Protein AF-A0A9X8SZ87-F1 (afdb_monomer)

Mean predicted aligned error: 6.41 Å

pLDDT: mean 86.21, std 11.46, range [41.75, 98.31]

Sequence (170 aa):
MIINHLNARLVVIWSLFLFLLPSLFLITLIESSLGLGVRLGVVSYAWMLAAIYLSTKPHWVDRWVGLSHLYVIHGILSLSAILLALFHKELDPSQGLIKSTGEAALIIFLAVAAFSMLFLSGWLTSRIKILDFIKIKLESYLKHEQAIWIHRLMLLATALIFIHVLFINS

Secondary structure (DSSP, 8-state):
--HHHHHHHHHHHHHHHHHHHHHHHHHHHS-TTS-HHHHHHHHHHHHHHHHHHHHT--HHHHHHH-HHHHHHHHHHHHHHHHHHHHHHHHHS---HHHHHHHHHHHHHHHHHHHHHHHHT-HHHHTT-HHHHHHHHHHHTT--HHHHHHHHTHHHHHHHHHHHHHHGGG-

Foldseek 3Di:
DPVVVVLVVLLVVVLCVLQVPVLVVLVVVDPPPDFPLVSLLVSLLSLLVVLVVLVVVPVVCCVRNNDVSSVVSSLVSLVSSLVSLVSSCVRPPDDDLLNVLSVVLSVLSVVLSVLCCLAPVPVNCVVPVVSVVVSVVCCVPAPPVNNVVSNCCNVVSSVSSVVSVVVVVD

Organism: Streptococcus dysgalactiae subsp. equisimilis (NCBI:txid119602)

Solvent-accessible surface area (backbone atoms only — not comparable to full-atom values): 9106 Å² total; per-residue (Å²): 140,65,71,67,60,57,54,51,50,50,50,49,53,52,43,47,54,69,49,48,55,57,42,54,53,48,59,71,69,45,64,84,87,56,52,70,19,58,55,33,36,54,45,16,52,54,35,42,53,49,28,55,52,53,71,70,58,48,66,72,57,38,75,74,63,32,67,73,48,48,54,53,49,34,50,54,40,41,52,52,17,52,53,31,40,52,50,13,48,75,64,48,71,66,61,69,68,33,29,54,30,42,50,53,18,50,52,48,44,52,54,38,47,57,50,38,45,56,76,68,30,66,78,58,24,76,72,36,71,69,50,39,53,53,36,63,66,48,48,81,81,49,51,71,69,58,53,52,56,54,46,52,48,53,56,56,24,50,52,31,43,53,51,21,59,63,39,74,84,107

Radius of gyration: 17.43 Å; Cα contacts (8 Å, |Δi|>4): 140; chains: 1; bounding box: 36×39×52 Å

Structure (mmCIF, N/CA/C/O backbone):
data_AF-A0A9X8SZ87-F1
#
_entry.id   AF-A0A9X8SZ87-F1
#
loop_
_atom_site.group_PDB
_atom_site.id
_atom_site.type_symbol
_atom_site.label_atom_id
_atom_site.label_alt_id
_atom_site.label_comp_id
_atom_site.label_asym_id
_atom_site.label_entity_id
_atom_site.label_seq_id
_atom_site.pdbx_PDB_ins_code
_atom_site.Cartn_x
_atom_site.Cartn_y
_atom_site.Cartn_z
_atom_site.occupancy
_atom_site.B_iso_or_equiv
_atom_site.auth_seq_id
_atom_site.auth_comp_id
_atom_site.auth_asym_id
_atom_site.auth_atom_id
_atom_site.pdbx_PDB_model_num
ATOM 1 N N . MET A 1 1 ? -9.422 -16.982 27.949 1.00 43.78 1 MET A N 1
ATOM 2 C CA . MET A 1 1 ? -8.127 -16.727 27.269 1.00 43.78 1 MET A CA 1
ATOM 3 C C . MET A 1 1 ? -7.831 -17.732 26.134 1.00 43.78 1 MET A C 1
ATOM 5 O O . MET A 1 1 ? -6.679 -18.038 25.888 1.00 43.78 1 MET A O 1
ATOM 9 N N . ILE A 1 2 ? -8.842 -18.243 25.413 1.00 41.75 2 ILE A N 1
ATOM 10 C CA . ILE A 1 2 ? -8.663 -19.216 24.303 1.00 41.75 2 ILE A CA 1
ATOM 11 C C . ILE A 1 2 ? -9.009 -18.580 22.937 1.00 41.75 2 ILE A C 1
ATOM 13 O O . ILE A 1 2 ? -8.450 -18.942 21.905 1.00 41.75 2 ILE A O 1
ATOM 17 N N . ILE A 1 3 ? -9.843 -17.535 22.947 1.00 47.50 3 ILE A N 1
ATOM 18 C CA . ILE A 1 3 ? -10.361 -16.839 21.758 1.00 47.50 3 ILE A CA 1
ATOM 19 C C . ILE A 1 3 ? -9.256 -16.073 20.994 1.00 47.50 3 ILE A C 1
ATOM 21 O O . ILE A 1 3 ? -9.286 -16.001 19.769 1.00 47.50 3 ILE A O 1
ATOM 25 N N . ASN A 1 4 ? -8.212 -15.581 21.677 1.00 55.91 4 ASN A N 1
ATOM 26 C CA . ASN A 1 4 ? -7.142 -14.796 21.037 1.00 55.91 4 ASN A CA 1
ATOM 27 C C . ASN A 1 4 ? -6.219 -15.620 20.121 1.00 55.91 4 ASN A C 1
ATOM 29 O O . ASN A 1 4 ? -5.715 -15.093 19.130 1.00 55.91 4 ASN A O 1
ATOM 33 N N . HIS A 1 5 ? -5.996 -16.904 20.418 1.00 48.59 5 HIS A N 1
ATOM 34 C CA . HIS A 1 5 ? -5.076 -17.739 19.636 1.00 48.59 5 HIS A CA 1
ATOM 35 C C . HIS A 1 5 ? -5.713 -18.278 18.348 1.00 48.59 5 HIS A C 1
ATOM 37 O O . HIS A 1 5 ? -5.020 -18.419 17.342 1.00 48.59 5 HIS A O 1
ATOM 43 N N . LEU A 1 6 ? -7.026 -18.535 18.352 1.00 55.94 6 LEU A N 1
ATOM 44 C CA . LEU A 1 6 ? -7.780 -18.934 17.155 1.00 55.94 6 LEU A CA 1
ATOM 45 C C . LEU A 1 6 ? -7.833 -17.798 16.123 1.00 55.94 6 LEU A C 1
ATOM 47 O O . LEU A 1 6 ? -7.579 -18.027 14.943 1.00 55.94 6 LEU A O 1
ATOM 51 N N . ASN A 1 7 ? -8.038 -16.564 16.589 1.00 67.19 7 ASN A N 1
ATOM 52 C CA . ASN A 1 7 ? -8.035 -15.362 15.751 1.00 67.19 7 ASN A CA 1
ATOM 53 C C . ASN A 1 7 ? -6.671 -15.115 15.084 1.00 67.19 7 ASN A C 1
ATOM 55 O O . ASN A 1 7 ? -6.600 -14.836 13.888 1.00 67.19 7 ASN A O 1
ATOM 59 N N . ALA A 1 8 ? -5.571 -15.292 15.825 1.00 65.25 8 ALA A N 1
ATOM 60 C CA . ALA A 1 8 ? -4.223 -15.162 15.272 1.00 65.25 8 ALA A CA 1
ATOM 61 C C . ALA A 1 8 ? -3.919 -16.232 14.208 1.00 65.25 8 ALA A C 1
ATOM 63 O O . ALA A 1 8 ? -3.343 -15.920 13.168 1.00 65.25 8 ALA A O 1
ATOM 64 N N . ARG A 1 9 ? -4.343 -17.484 14.433 1.00 73.81 9 ARG A N 1
ATOM 65 C CA . ARG A 1 9 ? -4.160 -18.578 13.465 1.00 73.81 9 ARG A CA 1
ATOM 66 C C . ARG A 1 9 ? -4.914 -18.326 12.165 1.00 73.81 9 ARG A C 1
ATOM 68 O O . ARG A 1 9 ? -4.346 -18.558 11.107 1.00 73.81 9 ARG A O 1
ATOM 75 N N . LEU A 1 10 ? -6.145 -17.819 12.232 1.00 75.44 10 LEU A N 1
ATOM 76 C CA . LEU A 1 10 ? -6.918 -17.472 11.038 1.00 75.44 10 LEU A CA 1
ATOM 77 C C . LEU A 1 10 ? -6.230 -16.369 10.230 1.00 75.44 10 LEU A C 1
ATOM 79 O O . LEU A 1 10 ? -6.016 -16.546 9.036 1.00 75.44 10 LEU A O 1
ATOM 83 N N . VAL A 1 11 ? -5.800 -15.280 10.874 1.00 72.12 11 VAL A N 1
ATOM 84 C CA . VAL A 1 11 ? -5.054 -14.210 10.187 1.00 72.12 11 VAL A CA 1
ATOM 85 C C . VAL A 1 11 ? -3.796 -14.760 9.519 1.00 72.12 11 VAL A C 1
ATOM 87 O O . VAL A 1 11 ? -3.544 -14.439 8.361 1.00 72.12 11 VAL A O 1
ATOM 90 N N . VAL A 1 12 ? -3.033 -15.615 10.206 1.00 73.50 12 VAL A N 1
ATOM 91 C CA . VAL A 1 12 ? -1.815 -16.223 9.652 1.00 73.50 12 VAL A CA 1
ATOM 92 C C . VAL A 1 12 ? -2.132 -17.150 8.483 1.00 73.50 12 VAL A C 1
ATOM 94 O O . VAL A 1 12 ? -1.515 -17.003 7.440 1.00 73.50 12 VAL A O 1
ATOM 97 N N . ILE A 1 13 ? -3.101 -18.061 8.602 1.00 78.88 13 ILE A N 1
ATOM 98 C CA . ILE A 1 13 ? -3.460 -19.006 7.529 1.00 78.88 13 ILE A CA 1
ATOM 99 C C . ILE A 1 13 ? -3.942 -18.258 6.286 1.00 78.88 13 ILE A C 1
ATOM 101 O O . ILE A 1 13 ? -3.496 -18.552 5.179 1.00 78.88 13 ILE A O 1
ATOM 105 N N . TRP A 1 14 ? -4.810 -17.263 6.461 1.00 72.56 14 TRP A N 1
ATOM 106 C CA . TRP A 1 14 ? -5.332 -16.480 5.346 1.00 72.56 14 TRP A CA 1
ATOM 107 C C . TRP A 1 14 ? -4.282 -15.548 4.748 1.00 72.56 14 TRP A C 1
ATOM 109 O O . TRP A 1 14 ? -4.249 -15.392 3.532 1.00 72.56 14 TRP A O 1
ATOM 119 N N . SER A 1 15 ? -3.375 -15.001 5.561 1.00 72.19 15 SER A N 1
ATOM 120 C CA . SER A 1 15 ? -2.210 -14.279 5.043 1.00 72.19 15 SER A CA 1
ATOM 121 C C . SER A 1 15 ? -1.299 -15.230 4.269 1.00 72.19 15 SER A C 1
ATOM 123 O O . SER A 1 15 ? -0.938 -14.942 3.143 1.00 72.19 15 SER A O 1
ATOM 125 N N . LEU A 1 16 ? -0.987 -16.420 4.777 1.00 75.00 16 LEU A N 1
ATOM 126 C CA . LEU A 1 16 ? -0.184 -17.388 4.028 1.00 75.00 16 LEU A CA 1
ATOM 127 C C . LEU A 1 16 ? -0.859 -17.748 2.698 1.00 75.00 16 LEU A C 1
ATOM 129 O O . LEU A 1 16 ? -0.211 -17.695 1.662 1.00 75.00 16 LEU A O 1
ATOM 133 N N . PHE A 1 17 ? -2.164 -18.015 2.694 1.00 73.38 17 PHE A N 1
ATOM 134 C CA . PHE A 1 17 ? -2.904 -18.322 1.471 1.00 73.38 17 PHE A CA 1
ATOM 135 C C . PHE A 1 17 ? -2.910 -17.156 0.467 1.00 73.38 17 PHE A C 1
ATOM 137 O O . PHE A 1 17 ? -2.640 -17.361 -0.712 1.00 73.38 17 PHE A O 1
ATOM 144 N N . LEU A 1 18 ? -3.167 -15.928 0.924 1.00 69.25 18 LEU A N 1
ATOM 145 C CA . LEU A 1 18 ? -3.236 -14.741 0.063 1.00 69.25 18 LEU A CA 1
ATOM 146 C C . LEU A 1 18 ? -1.858 -14.228 -0.378 1.00 69.25 18 LEU A C 1
ATOM 148 O O . LEU A 1 18 ? -1.762 -13.565 -1.406 1.00 69.25 18 LEU A O 1
ATOM 152 N N . PHE A 1 19 ? -0.795 -14.529 0.370 1.00 72.88 19 PHE A N 1
ATOM 153 C CA . PHE A 1 19 ? 0.559 -14.071 0.069 1.00 72.88 19 PHE A CA 1
ATOM 154 C C . PHE A 1 19 ? 1.349 -15.131 -0.705 1.00 72.88 19 PHE A C 1
ATOM 156 O O . PHE A 1 19 ? 1.870 -14.821 -1.776 1.00 72.88 19 PHE A O 1
ATOM 163 N N . LEU A 1 20 ? 1.446 -16.372 -0.205 1.00 72.81 20 LEU A N 1
ATOM 164 C CA . LEU A 1 20 ? 2.291 -17.421 -0.801 1.00 72.81 20 LEU A CA 1
ATOM 165 C C . LEU A 1 20 ? 1.739 -17.937 -2.118 1.00 72.81 20 LEU A C 1
ATOM 167 O O . LEU A 1 20 ? 2.497 -18.084 -3.066 1.00 72.81 20 LEU A O 1
ATOM 171 N N . LEU A 1 21 ? 0.444 -18.228 -2.196 1.00 70.38 21 LEU A N 1
ATOM 172 C CA . LEU A 1 21 ? -0.106 -18.906 -3.369 1.00 70.38 21 LEU A CA 1
ATOM 173 C C . LEU A 1 21 ? -0.012 -18.024 -4.628 1.00 70.38 21 LEU A C 1
ATOM 175 O O . LEU A 1 21 ? 0.519 -18.496 -5.635 1.00 70.38 21 LEU A O 1
ATOM 179 N N . PRO A 1 22 ? -0.390 -16.729 -4.572 1.00 69.00 22 PRO A N 1
ATOM 180 C CA . PRO A 1 22 ? -0.206 -15.830 -5.705 1.00 69.00 22 PRO A CA 1
ATOM 181 C C . PRO A 1 22 ? 1.266 -15.536 -5.999 1.00 69.00 22 PRO A C 1
ATOM 183 O O . PRO A 1 22 ? 1.649 -15.506 -7.162 1.00 69.00 22 PRO A O 1
ATOM 186 N N . SER A 1 23 ? 2.108 -15.344 -4.976 1.00 73.31 23 SER A N 1
ATOM 187 C CA . SER A 1 23 ? 3.525 -15.018 -5.202 1.00 73.31 23 SER A CA 1
ATOM 188 C C . SER A 1 23 ? 4.310 -16.186 -5.797 1.00 73.31 23 SER A C 1
ATOM 190 O O . SER A 1 23 ? 5.065 -15.976 -6.740 1.00 73.31 23 SER A O 1
ATOM 192 N N . LEU A 1 24 ? 4.097 -17.416 -5.319 1.00 73.12 24 LEU A N 1
ATOM 193 C CA . LEU A 1 24 ? 4.732 -18.614 -5.872 1.00 73.12 24 LEU A CA 1
ATOM 194 C C . LEU A 1 24 ? 4.287 -18.857 -7.313 1.00 73.12 24 LEU A C 1
ATOM 196 O O . LEU A 1 24 ? 5.133 -19.080 -8.174 1.00 73.12 24 LEU A O 1
ATOM 200 N N . PHE A 1 25 ? 2.984 -18.744 -7.589 1.00 72.00 25 PHE A N 1
ATOM 201 C CA . PHE A 1 25 ? 2.461 -18.883 -8.947 1.00 72.00 25 PHE A CA 1
ATOM 202 C C . PHE A 1 25 ? 3.061 -17.836 -9.894 1.00 72.00 25 PHE A C 1
ATOM 204 O O . PHE A 1 25 ? 3.556 -18.180 -10.967 1.00 72.00 25 PHE A O 1
ATOM 211 N N . LEU A 1 26 ? 3.107 -16.567 -9.475 1.00 73.75 26 LEU A N 1
ATOM 212 C CA . LEU A 1 26 ? 3.706 -15.495 -10.271 1.00 73.75 26 LEU A CA 1
ATOM 213 C C . LEU A 1 26 ? 5.197 -15.735 -10.512 1.00 73.75 26 LEU A C 1
ATOM 215 O O . LEU A 1 26 ? 5.643 -15.620 -11.645 1.00 73.75 26 LEU A O 1
ATOM 219 N N . ILE A 1 27 ? 5.960 -16.141 -9.495 1.00 71.12 27 ILE A N 1
ATOM 220 C CA . ILE A 1 27 ? 7.391 -16.441 -9.650 1.00 71.12 27 ILE A CA 1
ATOM 221 C C . ILE A 1 27 ? 7.621 -17.586 -10.643 1.00 71.12 27 ILE A C 1
ATOM 223 O O . ILE A 1 27 ? 8.589 -17.531 -11.393 1.00 71.12 27 ILE A O 1
ATOM 227 N N . THR A 1 28 ? 6.741 -18.593 -10.686 1.00 71.50 28 THR A N 1
ATOM 228 C CA . THR A 1 28 ? 6.849 -19.686 -11.669 1.00 71.50 28 THR A CA 1
ATOM 229 C C . THR A 1 28 ? 6.452 -19.288 -13.090 1.00 71.50 28 THR A C 1
ATOM 231 O O . THR A 1 28 ? 6.937 -19.903 -14.035 1.00 71.50 28 THR A O 1
ATOM 234 N N . LEU A 1 29 ? 5.577 -18.288 -13.253 1.00 67.88 29 LEU A N 1
ATOM 235 C CA . LEU A 1 29 ? 5.166 -17.781 -14.569 1.00 67.88 29 LEU A CA 1
ATOM 236 C C . LEU A 1 29 ? 6.151 -16.761 -15.146 1.00 67.88 29 LEU A C 1
ATOM 238 O O . LEU A 1 29 ? 6.212 -16.591 -16.361 1.00 67.88 29 LEU A O 1
ATOM 242 N N . ILE A 1 30 ? 6.876 -16.049 -14.285 1.00 76.19 30 ILE A N 1
ATOM 243 C CA . ILE A 1 30 ? 7.854 -15.051 -14.704 1.00 76.19 30 ILE A CA 1
ATOM 244 C C . ILE A 1 30 ? 9.103 -15.772 -15.214 1.00 76.19 30 ILE A C 1
ATOM 246 O O . ILE A 1 30 ? 9.645 -16.641 -14.532 1.00 76.19 30 ILE A O 1
ATOM 250 N N . GLU A 1 31 ? 9.586 -15.387 -16.398 1.00 74.62 31 GLU A N 1
ATOM 251 C CA . GLU A 1 31 ? 10.811 -15.961 -16.951 1.00 74.62 31 GLU A CA 1
ATOM 252 C C . GLU A 1 31 ? 11.968 -15.867 -15.948 1.00 74.62 31 GLU A C 1
ATOM 254 O O . GLU A 1 31 ? 12.235 -14.818 -15.352 1.00 74.62 31 GLU A O 1
ATOM 259 N N . SER A 1 32 ? 12.700 -16.969 -15.775 1.00 71.12 32 SER A N 1
ATOM 260 C CA . SER A 1 32 ? 13.829 -17.027 -14.841 1.00 71.12 32 SER A CA 1
ATOM 261 C C . SER A 1 32 ? 14.943 -16.031 -15.186 1.00 71.12 32 SER A C 1
ATOM 263 O O . SER A 1 32 ? 15.712 -15.658 -14.297 1.00 71.12 32 SER A O 1
ATOM 265 N N . SER A 1 33 ? 15.002 -15.604 -16.454 1.00 77.19 33 SER A N 1
ATOM 266 C CA . SER A 1 33 ? 15.904 -14.589 -17.011 1.00 77.19 33 SER A CA 1
ATOM 267 C C . SER A 1 33 ? 15.690 -13.193 -16.417 1.00 77.19 33 SER A C 1
ATOM 269 O O . SER A 1 33 ? 16.631 -12.401 -16.385 1.00 77.19 33 SER A O 1
ATOM 271 N N . LEU A 1 34 ? 14.488 -12.883 -15.919 1.00 82.06 34 LEU A N 1
ATOM 272 C CA . LEU A 1 34 ? 14.187 -11.574 -15.351 1.00 82.06 34 LEU A CA 1
ATOM 273 C C . LEU A 1 34 ? 14.932 -11.353 -14.031 1.00 82.06 34 LEU A C 1
ATOM 275 O O . LEU A 1 34 ? 15.069 -12.252 -13.198 1.00 82.06 34 LEU A O 1
ATOM 279 N N . GLY A 1 35 ? 15.405 -10.123 -13.827 1.00 88.19 35 GLY A N 1
ATOM 280 C CA . GLY A 1 35 ? 16.105 -9.726 -12.610 1.00 88.19 35 GLY A CA 1
ATOM 281 C C . GLY A 1 35 ? 15.241 -9.900 -11.356 1.00 88.19 35 GLY A C 1
ATOM 282 O O . GLY A 1 35 ? 14.009 -9.845 -11.400 1.00 88.19 35 GLY A O 1
ATOM 283 N N . LEU A 1 36 ? 15.885 -10.095 -10.198 1.00 89.25 36 LEU A N 1
ATOM 284 C CA . LEU A 1 36 ? 15.173 -10.183 -8.917 1.00 89.25 36 LEU A CA 1
ATOM 285 C C . LEU A 1 36 ? 14.318 -8.933 -8.656 1.00 89.25 36 LEU A C 1
ATOM 287 O O . LEU A 1 36 ? 13.178 -9.081 -8.226 1.00 89.25 36 LEU A O 1
ATOM 291 N N . GLY A 1 37 ? 14.827 -7.738 -8.975 1.00 92.06 37 GLY A N 1
ATOM 292 C CA . GLY A 1 37 ? 14.085 -6.482 -8.838 1.00 92.06 37 GLY A CA 1
ATOM 293 C C . GLY A 1 37 ? 12.753 -6.506 -9.589 1.00 92.06 37 GLY A C 1
ATOM 294 O O . GLY A 1 37 ? 11.714 -6.274 -8.973 1.00 92.06 37 GLY A O 1
ATOM 295 N N . VAL A 1 38 ? 12.746 -6.876 -10.875 1.00 90.38 38 VAL A N 1
ATOM 296 C CA . VAL A 1 38 ? 11.514 -6.994 -11.683 1.00 90.38 38 VAL A CA 1
ATOM 297 C C . VAL A 1 38 ? 10.525 -7.981 -11.062 1.00 90.38 38 VAL A C 1
ATOM 299 O O . VAL A 1 38 ? 9.346 -7.663 -10.910 1.00 90.38 38 VAL A O 1
ATOM 302 N N . ARG A 1 39 ? 10.995 -9.161 -10.633 1.00 89.75 39 ARG A N 1
ATOM 303 C CA . ARG A 1 39 ? 10.142 -10.168 -9.976 1.00 89.75 39 ARG A CA 1
ATOM 304 C C . ARG A 1 39 ? 9.457 -9.618 -8.725 1.00 89.75 39 ARG A C 1
ATOM 306 O O . ARG A 1 39 ? 8.259 -9.829 -8.544 1.00 89.75 39 ARG A O 1
ATOM 313 N N . LEU A 1 40 ? 10.192 -8.888 -7.885 1.00 91.69 40 LEU A N 1
ATOM 314 C CA . LEU A 1 40 ? 9.624 -8.240 -6.699 1.00 91.69 40 LEU A CA 1
ATOM 315 C C . LEU A 1 40 ? 8.604 -7.157 -7.072 1.00 91.69 40 LEU A C 1
ATOM 317 O O . LEU A 1 40 ? 7.574 -7.057 -6.407 1.00 91.69 40 LEU A O 1
ATOM 321 N N . GLY A 1 41 ? 8.847 -6.403 -8.148 1.00 92.94 41 GLY A N 1
ATOM 322 C CA . GLY A 1 41 ? 7.904 -5.418 -8.684 1.00 92.94 41 GLY A CA 1
ATOM 323 C C . GLY A 1 41 ? 6.578 -6.050 -9.117 1.00 92.94 41 GLY A C 1
ATOM 324 O O . GLY A 1 41 ? 5.511 -5.576 -8.726 1.00 92.94 41 GLY A O 1
ATOM 325 N N . VAL A 1 42 ? 6.627 -7.179 -9.832 1.00 91.12 42 VAL A N 1
ATOM 326 C CA . VAL A 1 42 ? 5.422 -7.922 -10.246 1.00 91.12 42 VAL A CA 1
ATOM 327 C C . VAL A 1 42 ? 4.639 -8.438 -9.037 1.00 91.12 42 VAL A C 1
ATOM 329 O O . VAL A 1 42 ? 3.423 -8.248 -8.963 1.00 91.12 42 VAL A O 1
ATOM 332 N N . VAL A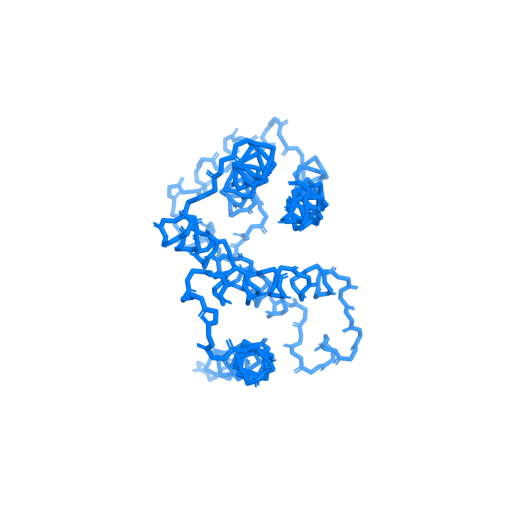 1 43 ? 5.320 -9.055 -8.064 1.00 91.12 43 VAL A N 1
ATOM 333 C CA . VAL A 1 43 ? 4.668 -9.551 -6.838 1.00 91.12 43 VAL A CA 1
ATOM 334 C C . VAL A 1 43 ? 4.061 -8.397 -6.036 1.00 91.12 43 VAL A C 1
ATOM 336 O O . VAL A 1 43 ? 2.918 -8.502 -5.592 1.00 91.12 43 VAL A O 1
ATOM 339 N N . SER A 1 44 ? 4.783 -7.281 -5.898 1.00 94.25 44 SER A N 1
ATOM 340 C CA . SER A 1 44 ? 4.293 -6.066 -5.243 1.00 94.25 44 SER A CA 1
ATOM 341 C C . SER A 1 44 ? 3.002 -5.557 -5.892 1.00 94.25 44 SER A C 1
ATOM 343 O O . SER A 1 44 ? 1.996 -5.372 -5.202 1.00 94.25 44 SER A O 1
ATOM 345 N N . TYR A 1 45 ? 2.990 -5.409 -7.221 1.00 93.00 45 TYR A N 1
ATOM 346 C CA . TYR A 1 45 ? 1.816 -4.934 -7.950 1.00 93.00 45 TYR A CA 1
ATOM 347 C C . TYR A 1 45 ? 0.619 -5.883 -7.806 1.00 93.00 45 TYR A C 1
ATOM 349 O O . TYR A 1 45 ? -0.498 -5.441 -7.530 1.00 93.00 45 TYR A O 1
ATOM 357 N N . ALA A 1 46 ? 0.845 -7.195 -7.902 1.00 91.19 46 ALA A N 1
ATOM 358 C CA . ALA A 1 46 ? -0.206 -8.188 -7.702 1.00 91.19 46 ALA A CA 1
ATOM 359 C C . ALA A 1 46 ? -0.801 -8.135 -6.285 1.00 91.19 46 ALA A C 1
ATOM 361 O O . ALA A 1 46 ? -2.023 -8.176 -6.121 1.00 91.19 46 ALA A O 1
ATOM 362 N N . TRP A 1 47 ? 0.038 -7.998 -5.255 1.00 93.00 47 TRP A N 1
ATOM 363 C CA . TRP A 1 47 ? -0.423 -7.850 -3.871 1.00 93.00 47 TRP A CA 1
ATOM 364 C C . TRP A 1 47 ? -1.194 -6.554 -3.645 1.00 93.00 47 TRP A C 1
ATOM 366 O O . TRP A 1 47 ? -2.148 -6.536 -2.870 1.00 93.00 47 TRP A O 1
ATOM 376 N N . MET A 1 48 ? -0.846 -5.490 -4.359 1.00 93.38 48 MET A N 1
ATOM 377 C CA . MET A 1 48 ? -1.577 -4.231 -4.308 1.00 93.38 48 MET A CA 1
ATOM 378 C C . MET A 1 48 ? -2.978 -4.341 -4.917 1.00 93.38 48 MET A C 1
ATOM 380 O O . MET A 1 48 ? -3.954 -3.901 -4.308 1.00 93.38 48 MET A O 1
ATOM 384 N N . LEU A 1 49 ? -3.106 -5.006 -6.070 1.00 92.44 49 LEU A N 1
ATOM 385 C CA . LEU A 1 49 ? -4.408 -5.322 -6.665 1.00 92.44 49 LEU A CA 1
ATOM 386 C C . LEU A 1 49 ? -5.238 -6.230 -5.752 1.00 92.44 49 LEU A C 1
ATOM 388 O O . LEU A 1 49 ? -6.434 -6.000 -5.570 1.00 92.44 49 LEU A O 1
ATOM 392 N N . ALA A 1 50 ? -4.606 -7.222 -5.122 1.00 90.69 50 ALA A N 1
ATOM 393 C CA . ALA A 1 50 ? -5.261 -8.070 -4.134 1.00 90.69 50 ALA A CA 1
ATOM 394 C C . ALA A 1 50 ? -5.727 -7.263 -2.909 1.00 90.69 50 ALA A C 1
ATOM 396 O O . ALA A 1 50 ? -6.849 -7.454 -2.443 1.00 90.69 50 ALA A O 1
ATOM 397 N N . ALA A 1 51 ? -4.930 -6.311 -2.417 1.00 92.31 51 ALA A N 1
ATOM 398 C CA . ALA A 1 51 ? -5.329 -5.424 -1.328 1.00 92.31 51 ALA A CA 1
ATOM 399 C C . ALA A 1 51 ? -6.541 -4.556 -1.709 1.00 92.31 51 ALA A C 1
ATOM 401 O O . ALA A 1 51 ? -7.469 -4.433 -0.903 1.00 92.31 51 ALA A O 1
ATOM 402 N N . ILE A 1 52 ? -6.584 -4.022 -2.937 1.00 93.75 52 ILE A N 1
ATOM 403 C CA . ILE A 1 52 ? -7.755 -3.309 -3.473 1.00 93.75 52 ILE A CA 1
ATOM 404 C C . ILE A 1 52 ? -8.963 -4.243 -3.534 1.00 93.75 52 ILE A C 1
ATOM 406 O O . ILE A 1 52 ? -10.034 -3.881 -3.050 1.00 93.75 52 ILE A O 1
ATOM 410 N N . TYR A 1 53 ? -8.801 -5.459 -4.054 1.00 91.31 53 TYR A N 1
ATOM 411 C CA . TYR A 1 53 ? -9.878 -6.443 -4.089 1.00 91.31 53 TYR A CA 1
ATOM 412 C C . TYR A 1 53 ? -10.426 -6.741 -2.685 1.00 91.31 53 TYR A C 1
ATOM 414 O O . TYR A 1 53 ? -11.636 -6.669 -2.479 1.00 91.31 53 TYR A O 1
ATOM 422 N N . LEU A 1 54 ? -9.568 -6.973 -1.686 1.00 91.00 54 LEU A N 1
ATOM 423 C CA . LEU A 1 54 ? -10.006 -7.199 -0.300 1.00 91.00 54 LEU A CA 1
ATOM 424 C C . LEU A 1 54 ? -10.740 -5.986 0.288 1.00 91.00 54 LEU A C 1
ATOM 426 O O . LEU A 1 54 ? -11.675 -6.166 1.070 1.00 91.00 54 LEU A O 1
ATOM 430 N N . SER A 1 55 ? -10.385 -4.763 -0.122 1.00 91.19 55 SER A N 1
ATOM 431 C CA . SER A 1 55 ? -11.073 -3.538 0.316 1.00 91.19 55 SER A CA 1
ATOM 432 C C . SER A 1 55 ? -12.537 -3.467 -0.146 1.00 91.19 55 SER A C 1
ATOM 434 O O . SER A 1 55 ? -13.352 -2.806 0.501 1.00 91.19 55 SER A O 1
ATOM 436 N N . THR A 1 56 ? -12.902 -4.213 -1.199 1.00 92.75 56 THR A N 1
ATOM 437 C CA . THR A 1 56 ? -14.295 -4.358 -1.662 1.00 92.75 56 THR A CA 1
ATOM 438 C C . THR A 1 56 ? -15.144 -5.261 -0.766 1.00 92.75 56 THR A C 1
ATOM 440 O O . THR A 1 56 ? -16.353 -5.346 -0.964 1.00 92.75 56 THR A O 1
ATOM 443 N N . LYS A 1 57 ? -14.534 -5.902 0.243 1.00 91.12 57 LYS A N 1
ATOM 444 C CA . LYS A 1 57 ? -15.187 -6.818 1.192 1.00 91.12 57 LYS A CA 1
ATOM 445 C C . LYS A 1 57 ? -15.918 -7.958 0.474 1.00 91.12 57 LYS A C 1
ATOM 447 O O . LYS A 1 57 ? -17.136 -8.097 0.602 1.00 91.12 57 LYS A O 1
ATOM 452 N N . PRO A 1 58 ? -15.196 -8.784 -0.303 1.00 87.88 58 PRO A N 1
ATOM 453 C CA . PRO A 1 58 ? -15.808 -9.908 -0.994 1.00 87.88 58 PRO A CA 1
ATOM 454 C C . PRO A 1 58 ? -16.503 -10.835 0.011 1.00 87.88 58 PRO A C 1
ATOM 456 O O . PRO A 1 58 ? -15.868 -11.372 0.918 1.00 87.88 58 PRO A O 1
ATOM 459 N N . HIS A 1 59 ? -17.813 -11.034 -0.174 1.00 88.25 59 HIS A N 1
ATOM 460 C CA . HIS A 1 59 ? -18.684 -11.743 0.775 1.00 88.25 59 HIS A CA 1
ATOM 461 C C . HIS A 1 59 ? -18.188 -13.149 1.126 1.00 88.25 59 HIS A C 1
ATOM 463 O O . HIS A 1 59 ? -18.371 -13.608 2.251 1.00 88.25 59 HIS A O 1
ATOM 469 N N . TRP A 1 60 ? -17.568 -13.846 0.169 1.00 86.38 60 TRP A N 1
ATOM 470 C CA . TRP A 1 60 ? -17.018 -15.172 0.421 1.00 86.38 60 TRP A CA 1
ATOM 471 C C . TRP A 1 60 ? -15.837 -15.101 1.393 1.00 86.38 60 TRP A C 1
ATOM 473 O O . TRP A 1 60 ? -15.812 -15.885 2.329 1.00 86.38 60 TRP A O 1
ATOM 483 N N . VAL A 1 61 ? -14.915 -14.140 1.253 1.00 84.06 61 VAL A N 1
ATOM 484 C CA . VAL A 1 61 ? -13.773 -13.986 2.174 1.00 84.06 61 VAL A CA 1
ATOM 485 C C . VAL A 1 61 ? -14.254 -13.559 3.554 1.00 84.06 61 VAL A C 1
ATOM 487 O O . VAL A 1 61 ? -13.860 -14.159 4.550 1.00 84.06 61 VAL A O 1
ATOM 490 N N . ASP A 1 62 ? -15.133 -12.558 3.623 1.00 84.88 62 ASP A N 1
ATOM 491 C CA . ASP A 1 62 ? -15.668 -12.070 4.899 1.00 84.88 62 ASP A CA 1
ATOM 492 C C . ASP A 1 62 ? -16.354 -13.193 5.690 1.00 84.88 62 ASP A C 1
ATOM 494 O O . ASP A 1 62 ? -16.103 -13.356 6.881 1.00 84.88 62 ASP A O 1
ATOM 498 N N . ARG A 1 63 ? -17.115 -14.062 5.013 1.00 86.62 63 ARG A N 1
ATOM 499 C CA . ARG A 1 63 ? -17.765 -15.219 5.643 1.00 86.62 63 ARG A CA 1
ATOM 500 C C . ARG A 1 63 ? -16.781 -16.176 6.328 1.00 86.62 63 ARG A C 1
ATOM 502 O O . ARG A 1 63 ? -17.142 -16.766 7.342 1.00 86.62 63 ARG A O 1
ATOM 509 N N . TRP A 1 64 ? -15.575 -16.352 5.787 1.00 83.25 64 TRP A N 1
ATOM 510 C CA . TRP A 1 64 ? -14.590 -17.296 6.328 1.00 83.25 64 TRP A CA 1
ATOM 511 C C . TRP A 1 64 ? -13.599 -16.666 7.314 1.00 83.25 64 TRP A C 1
ATOM 513 O O . TRP A 1 64 ? -13.143 -17.344 8.234 1.00 83.25 64 TRP A O 1
ATOM 523 N N . VAL A 1 65 ? -13.238 -15.395 7.121 1.00 82.75 65 VAL A N 1
ATOM 524 C CA . VAL A 1 65 ? -12.196 -14.707 7.911 1.00 82.75 65 VAL A CA 1
ATOM 525 C C . VAL A 1 65 ? -12.803 -13.792 8.982 1.00 82.75 65 VAL A C 1
ATOM 527 O O . VAL A 1 65 ? -12.253 -13.633 10.076 1.00 82.75 65 VAL A O 1
ATOM 530 N N . GLY A 1 66 ? -13.953 -13.193 8.681 1.00 86.31 66 GLY A N 1
ATOM 531 C CA . GLY A 1 66 ? -14.570 -12.125 9.453 1.00 86.31 66 GLY A CA 1
ATOM 532 C C . GLY A 1 66 ? -13.983 -10.744 9.146 1.00 86.31 66 GLY A C 1
ATOM 533 O O . GLY A 1 66 ? -12.782 -10.572 8.913 1.00 86.31 66 GLY A O 1
ATOM 534 N N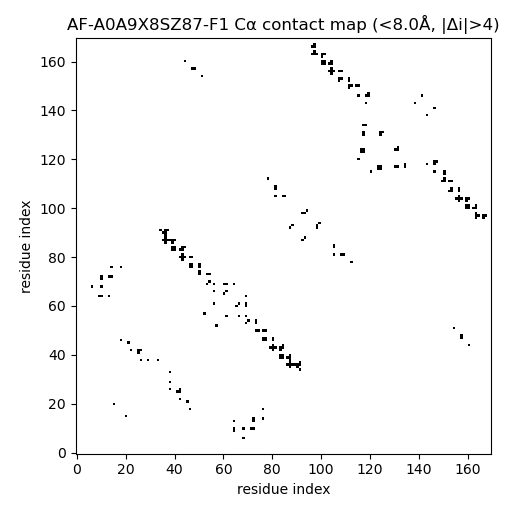 . LEU A 1 67 ? -14.852 -9.738 9.207 1.00 85.06 67 LEU A N 1
ATOM 535 C CA . LEU A 1 67 ? -14.576 -8.379 8.749 1.00 85.06 67 LEU A CA 1
ATOM 536 C C . LEU A 1 67 ? -13.398 -7.705 9.468 1.00 85.06 67 LEU A C 1
ATOM 538 O O . LEU A 1 67 ? -12.590 -7.023 8.842 1.00 85.06 67 LEU A O 1
ATOM 542 N N . SER A 1 68 ? -13.267 -7.904 10.781 1.00 84.31 68 SER A N 1
ATOM 543 C CA . SER A 1 68 ? -12.171 -7.326 11.570 1.00 84.31 68 SER A CA 1
ATOM 544 C C . SER A 1 68 ? -10.803 -7.861 11.137 1.00 84.31 68 SER A C 1
ATOM 546 O O . SER A 1 68 ? -9.862 -7.088 10.962 1.00 84.31 68 SER A O 1
ATOM 548 N N . HIS A 1 69 ? -10.697 -9.172 10.914 1.00 84.56 69 HIS A N 1
ATOM 549 C CA . HIS A 1 69 ? -9.472 -9.819 10.451 1.00 84.56 69 HIS A CA 1
ATOM 550 C C . HIS A 1 69 ? -9.155 -9.457 9.001 1.00 84.56 69 HIS A C 1
ATOM 552 O O . HIS A 1 69 ? -7.987 -9.255 8.674 1.00 84.56 69 HIS A O 1
ATOM 558 N N . LEU A 1 70 ? -10.176 -9.308 8.153 1.00 87.25 70 LEU A N 1
ATOM 559 C CA . LEU A 1 70 ? -10.008 -8.877 6.767 1.00 87.25 70 LEU A CA 1
ATOM 560 C C . LEU A 1 70 ? -9.274 -7.530 6.674 1.00 87.25 70 LEU A C 1
ATOM 562 O O . LEU A 1 70 ? -8.352 -7.399 5.872 1.00 87.25 70 LEU A O 1
ATOM 566 N N . TYR A 1 71 ? -9.615 -6.557 7.527 1.00 88.00 71 TYR A N 1
ATOM 567 C CA . TYR A 1 71 ? -8.915 -5.266 7.562 1.00 88.00 71 TYR A CA 1
ATOM 568 C C . TYR A 1 71 ? -7.455 -5.385 8.010 1.00 88.00 71 TYR A C 1
ATOM 570 O O . TYR A 1 71 ? -6.593 -4.693 7.469 1.00 88.00 71 TYR A O 1
ATOM 578 N N . VAL A 1 72 ? -7.160 -6.267 8.971 1.00 86.81 72 VAL A N 1
ATOM 579 C CA . VAL A 1 72 ? -5.777 -6.524 9.407 1.00 86.81 72 VAL A CA 1
ATOM 580 C C . VAL A 1 72 ? -4.969 -7.134 8.264 1.00 86.81 72 VAL A C 1
ATOM 582 O O . VAL A 1 72 ? -3.877 -6.654 7.972 1.00 86.81 72 VAL A O 1
ATOM 585 N N . ILE A 1 73 ? -5.521 -8.141 7.582 1.00 89.00 73 ILE A N 1
ATOM 586 C CA . ILE A 1 73 ? -4.877 -8.792 6.435 1.00 89.00 73 ILE A CA 1
ATOM 587 C C . ILE A 1 73 ? -4.646 -7.785 5.306 1.00 89.00 73 ILE A C 1
ATOM 589 O O . ILE A 1 73 ? -3.534 -7.705 4.795 1.00 89.00 73 ILE A O 1
ATOM 593 N N . HIS A 1 74 ? -5.653 -6.977 4.956 1.00 92.06 74 HIS A N 1
ATOM 594 C CA . HIS A 1 74 ? -5.522 -5.902 3.969 1.00 92.06 74 HIS A CA 1
ATOM 595 C C . HIS A 1 74 ? -4.383 -4.936 4.333 1.00 92.06 74 HIS A C 1
ATOM 597 O O . HIS A 1 74 ? -3.557 -4.610 3.480 1.00 92.06 74 HIS A O 1
ATOM 603 N N . GLY A 1 75 ? -4.307 -4.514 5.599 1.00 91.56 75 GLY A N 1
ATOM 604 C CA . GLY A 1 75 ? -3.247 -3.635 6.087 1.00 91.56 75 GLY A CA 1
ATOM 605 C C . GLY A 1 75 ? -1.857 -4.262 5.960 1.00 91.56 75 GLY A C 1
ATOM 606 O O . GLY A 1 75 ? -0.968 -3.648 5.378 1.00 91.56 75 GLY A O 1
ATOM 607 N N . ILE A 1 76 ? -1.671 -5.493 6.448 1.00 90.38 76 ILE A N 1
ATOM 608 C CA . ILE A 1 76 ? -0.383 -6.204 6.357 1.00 90.38 76 ILE A CA 1
ATOM 609 C C . ILE A 1 76 ? 0.011 -6.399 4.888 1.00 90.38 76 ILE A C 1
ATOM 611 O O . ILE A 1 76 ? 1.137 -6.076 4.522 1.00 90.38 76 ILE A O 1
ATOM 615 N N . LEU A 1 77 ? -0.918 -6.850 4.039 1.00 92.25 77 LEU A N 1
ATOM 616 C CA . LEU A 1 77 ? -0.675 -7.086 2.613 1.00 92.25 77 LEU A CA 1
ATOM 617 C C . LEU A 1 77 ? -0.240 -5.811 1.896 1.00 92.25 77 LEU A C 1
ATOM 619 O O . LEU A 1 77 ? 0.739 -5.828 1.155 1.00 92.25 77 LEU A O 1
ATOM 623 N N . SER A 1 78 ? -0.919 -4.698 2.172 1.00 94.31 78 SER A N 1
ATOM 624 C CA . SER A 1 78 ? -0.582 -3.395 1.594 1.00 94.31 78 SER A CA 1
ATOM 625 C C . SER A 1 78 ? 0.829 -2.953 1.988 1.00 94.31 78 SER A C 1
ATOM 627 O O . SER A 1 78 ? 1.598 -2.502 1.145 1.00 94.31 78 SER A O 1
ATOM 629 N N . LEU A 1 79 ? 1.210 -3.120 3.256 1.00 95.38 79 LEU A N 1
ATOM 630 C CA . LEU A 1 79 ? 2.542 -2.735 3.732 1.00 95.38 79 LEU A CA 1
ATOM 631 C C . LEU A 1 79 ? 3.640 -3.635 3.185 1.00 95.38 79 LEU A C 1
ATOM 633 O O . LEU A 1 79 ? 4.706 -3.145 2.819 1.00 95.38 79 LEU A O 1
ATOM 637 N N . SER A 1 80 ? 3.383 -4.938 3.103 1.00 94.56 80 SER A N 1
ATOM 638 C CA . SER A 1 80 ? 4.313 -5.870 2.481 1.00 94.56 80 SER A CA 1
ATOM 639 C C . SER A 1 80 ? 4.484 -5.569 0.991 1.00 94.56 80 SER A C 1
ATOM 641 O O . SER A 1 80 ? 5.613 -5.579 0.514 1.00 94.56 80 SER A O 1
ATOM 643 N N . ALA A 1 81 ? 3.412 -5.217 0.272 1.00 95.31 81 ALA A N 1
ATOM 644 C CA . ALA A 1 81 ? 3.500 -4.785 -1.122 1.00 95.31 81 ALA A CA 1
ATOM 645 C C . ALA A 1 81 ? 4.385 -3.536 -1.278 1.00 95.31 81 ALA A C 1
ATOM 647 O O . ALA A 1 81 ? 5.279 -3.529 -2.124 1.00 95.31 81 ALA A O 1
ATOM 648 N N . ILE A 1 82 ? 4.208 -2.520 -0.424 1.00 97.88 82 ILE A N 1
ATOM 649 C CA . ILE A 1 82 ? 5.042 -1.305 -0.422 1.00 97.88 82 ILE A CA 1
ATOM 650 C C . ILE A 1 82 ? 6.509 -1.635 -0.111 1.00 97.88 82 ILE A C 1
ATOM 652 O O . ILE A 1 82 ? 7.410 -1.106 -0.760 1.00 97.88 82 ILE A O 1
ATOM 656 N N . LEU A 1 83 ? 6.767 -2.536 0.840 1.00 97.44 83 LEU A N 1
ATOM 657 C CA . LEU A 1 83 ? 8.126 -2.977 1.161 1.00 97.44 83 LEU A CA 1
ATOM 658 C C . LEU A 1 83 ? 8.799 -3.668 -0.034 1.00 97.44 83 LEU A C 1
ATOM 660 O O . LEU A 1 83 ? 9.960 -3.394 -0.330 1.00 97.44 83 LEU A O 1
ATOM 664 N N . LEU A 1 84 ? 8.072 -4.525 -0.756 1.00 95.75 84 LEU A N 1
ATOM 665 C CA . LEU A 1 84 ? 8.585 -5.137 -1.982 1.00 95.75 84 LEU A CA 1
ATOM 666 C C . LEU A 1 84 ? 8.812 -4.105 -3.095 1.00 95.75 84 LEU A C 1
ATOM 668 O O . LEU A 1 84 ? 9.791 -4.228 -3.824 1.00 95.75 84 LEU A O 1
ATOM 672 N N . ALA A 1 85 ? 7.968 -3.072 -3.199 1.00 97.12 85 ALA A N 1
ATOM 673 C CA . ALA A 1 85 ? 8.165 -1.974 -4.148 1.00 97.12 85 ALA A CA 1
ATOM 674 C C . ALA A 1 85 ? 9.443 -1.173 -3.847 1.00 97.12 85 ALA A C 1
ATOM 676 O O . ALA A 1 85 ? 10.152 -0.776 -4.771 1.00 97.12 85 ALA A O 1
ATOM 677 N N . LEU A 1 86 ? 9.771 -0.971 -2.565 1.00 98.00 86 LEU A N 1
ATOM 678 C CA . LEU A 1 86 ? 11.037 -0.357 -2.156 1.00 98.00 86 LEU A CA 1
ATOM 679 C C . LEU A 1 86 ? 12.232 -1.208 -2.597 1.00 98.00 86 LEU A C 1
ATOM 681 O O . LEU A 1 86 ? 13.149 -0.685 -3.221 1.00 98.00 86 LEU A O 1
ATOM 685 N N . PHE A 1 87 ? 12.203 -2.521 -2.349 1.00 97.56 87 PHE A N 1
ATOM 686 C CA . PHE A 1 87 ? 13.271 -3.407 -2.824 1.00 97.56 87 PHE A CA 1
ATOM 687 C C . PHE A 1 87 ? 13.363 -3.462 -4.351 1.00 97.56 87 PHE A C 1
ATOM 689 O O . PHE A 1 87 ? 14.467 -3.473 -4.883 1.00 97.56 87 PHE A O 1
ATOM 696 N N . HIS A 1 88 ? 12.230 -3.461 -5.057 1.00 95.62 88 HIS A N 1
ATOM 697 C CA . HIS A 1 88 ? 12.193 -3.361 -6.516 1.00 95.62 88 HIS A CA 1
ATOM 698 C C . HIS A 1 88 ? 12.924 -2.103 -7.007 1.00 95.62 88 HIS A C 1
ATOM 700 O O . HIS A 1 88 ? 13.802 -2.220 -7.856 1.00 95.62 88 HIS A O 1
ATOM 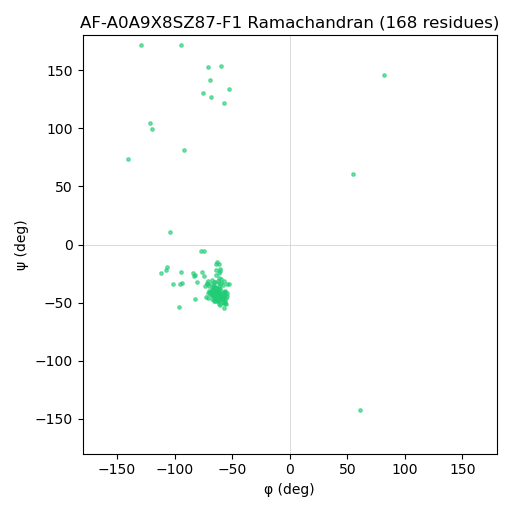706 N N . LYS A 1 89 ? 12.637 -0.933 -6.416 1.00 96.25 89 LYS A N 1
ATOM 707 C CA . LYS A 1 89 ? 13.289 0.338 -6.767 1.00 96.25 89 LYS A CA 1
ATOM 708 C C . LYS A 1 89 ? 14.810 0.296 -6.587 1.00 96.25 89 LYS A C 1
ATOM 710 O O . LYS A 1 89 ? 15.529 0.805 -7.440 1.00 96.25 89 LYS A O 1
ATOM 715 N N . GLU A 1 90 ? 15.289 -0.267 -5.479 1.00 96.81 90 GLU A N 1
ATOM 716 C CA . GLU A 1 90 ? 16.727 -0.316 -5.176 1.00 96.81 90 GLU A CA 1
ATOM 717 C C . GLU A 1 90 ? 17.476 -1.342 -6.039 1.00 96.81 90 GLU A C 1
ATOM 719 O O . GLU A 1 90 ? 18.623 -1.117 -6.418 1.00 96.81 90 GLU A O 1
ATOM 724 N N . LEU A 1 91 ? 16.839 -2.473 -6.354 1.00 95.56 91 LEU A N 1
ATOM 725 C CA . LEU A 1 91 ? 17.457 -3.554 -7.126 1.00 95.56 91 LEU A CA 1
ATOM 726 C C . LEU A 1 91 ? 17.388 -3.342 -8.639 1.00 95.56 91 LEU A C 1
ATOM 728 O O . LEU A 1 91 ? 18.201 -3.921 -9.355 1.00 95.56 91 LEU A O 1
ATOM 732 N N . ASP A 1 92 ? 16.415 -2.570 -9.119 1.00 92.62 92 ASP A N 1
ATOM 733 C CA . ASP A 1 92 ? 16.220 -2.293 -10.542 1.00 92.62 92 ASP A CA 1
ATOM 734 C C . ASP A 1 92 ? 15.824 -0.821 -10.779 1.00 92.62 92 ASP A C 1
ATOM 736 O O . ASP A 1 92 ? 14.658 -0.501 -11.038 1.00 92.62 92 ASP A O 1
ATOM 740 N N . PRO A 1 93 ? 16.778 0.120 -10.633 1.00 91.56 93 PRO A N 1
ATOM 741 C CA . PRO A 1 93 ? 16.497 1.537 -10.801 1.00 91.56 93 PRO A CA 1
ATOM 742 C C . PRO A 1 93 ? 16.173 1.874 -12.260 1.00 91.56 93 PRO A C 1
ATOM 744 O O . PRO A 1 93 ? 16.965 1.633 -13.169 1.00 91.56 93 PRO A O 1
ATOM 747 N N . SER A 1 94 ? 15.034 2.525 -12.480 1.00 92.31 94 SER A N 1
ATOM 748 C CA . SER A 1 94 ? 14.622 3.017 -13.798 1.00 92.31 94 SER A CA 1
ATOM 749 C C . SER A 1 94 ? 15.027 4.479 -14.029 1.00 92.31 94 SER A C 1
ATOM 751 O O . SER A 1 94 ? 15.483 5.179 -13.120 1.00 92.31 94 SER A O 1
ATOM 753 N N . GLN A 1 95 ? 14.855 4.966 -15.261 1.00 93.00 95 GLN A N 1
ATOM 754 C CA . GLN A 1 95 ? 15.096 6.360 -15.659 1.00 93.00 95 GLN A CA 1
ATOM 755 C C . GLN A 1 95 ? 13.883 6.939 -16.407 1.00 93.00 95 GLN A C 1
ATOM 757 O O . GLN A 1 95 ? 12.931 6.224 -16.723 1.00 93.00 95 GLN A O 1
ATOM 762 N N . GLY A 1 96 ? 13.898 8.248 -16.676 1.00 94.81 96 GLY A N 1
ATOM 763 C CA . GLY A 1 96 ? 12.866 8.917 -17.478 1.00 94.81 96 GLY A CA 1
ATOM 764 C C . GLY A 1 96 ? 11.453 8.824 -16.886 1.00 94.81 96 GLY A C 1
ATOM 765 O O . GLY A 1 96 ? 11.271 8.894 -15.670 1.00 94.81 96 GLY A O 1
ATOM 766 N N . LEU A 1 97 ? 10.445 8.663 -17.752 1.00 94.44 97 LEU A N 1
ATOM 767 C CA . LEU A 1 97 ? 9.032 8.605 -17.349 1.00 94.44 97 LEU A CA 1
ATOM 768 C C . LEU A 1 97 ? 8.699 7.371 -16.499 1.00 94.44 97 LEU A C 1
ATOM 770 O O . LEU A 1 97 ? 7.867 7.474 -15.593 1.00 94.44 97 LEU A O 1
ATOM 774 N N . ILE A 1 98 ? 9.381 6.242 -16.732 1.00 95.00 98 ILE A N 1
ATOM 775 C CA . ILE A 1 98 ? 9.268 5.033 -15.902 1.00 95.00 98 ILE A CA 1
ATOM 776 C C . ILE A 1 98 ? 9.624 5.393 -14.455 1.00 95.00 98 ILE A C 1
ATOM 778 O O . ILE A 1 98 ? 8.832 5.164 -13.539 1.00 95.00 98 ILE A O 1
ATOM 782 N N . LYS A 1 99 ? 10.766 6.059 -14.247 1.00 95.62 99 LYS A N 1
ATOM 783 C CA . LYS A 1 99 ? 11.189 6.508 -12.915 1.00 95.62 99 LYS A CA 1
ATOM 784 C C . LYS A 1 99 ? 10.192 7.480 -12.296 1.00 95.62 99 LYS A C 1
ATOM 786 O O . LYS A 1 99 ? 9.752 7.260 -11.171 1.00 95.62 99 LYS A O 1
ATOM 791 N N . SER A 1 100 ? 9.820 8.541 -13.013 1.00 96.50 100 SER A N 1
ATOM 792 C CA . SER A 1 100 ? 8.961 9.597 -12.461 1.00 96.50 100 SER A CA 1
ATOM 793 C C . SER A 1 100 ? 7.595 9.073 -12.015 1.00 96.50 100 SER A C 1
ATOM 795 O O . SER A 1 100 ? 7.113 9.450 -10.949 1.00 96.50 100 SER A O 1
ATOM 797 N N . THR A 1 101 ? 6.980 8.183 -12.796 1.00 96.88 101 THR A N 1
ATOM 798 C CA . THR A 1 101 ? 5.680 7.583 -12.456 1.00 96.88 101 THR A CA 1
ATOM 799 C C . THR A 1 101 ? 5.784 6.599 -11.291 1.00 96.88 101 THR A C 1
ATOM 801 O O . THR A 1 101 ? 4.954 6.652 -10.381 1.00 96.88 101 THR A O 1
ATOM 804 N N . GLY A 1 102 ? 6.834 5.771 -11.261 1.00 96.75 102 GLY A N 1
ATOM 805 C CA . GLY A 1 102 ? 7.107 4.853 -10.153 1.00 96.75 102 GLY A CA 1
ATOM 806 C C . GLY A 1 102 ? 7.393 5.580 -8.835 1.00 96.75 102 GLY A C 1
ATOM 807 O O . GLY A 1 102 ? 6.832 5.232 -7.796 1.00 96.75 102 GLY A O 1
ATOM 808 N N . GLU A 1 103 ? 8.207 6.639 -8.863 1.00 97.31 103 GLU A N 1
ATOM 809 C CA . GLU A 1 103 ? 8.520 7.446 -7.678 1.00 97.31 103 GLU A CA 1
ATOM 810 C C . GLU A 1 103 ? 7.306 8.223 -7.169 1.00 97.31 103 GLU A C 1
ATOM 812 O O . GLU A 1 103 ? 7.051 8.222 -5.964 1.00 97.31 103 GLU A O 1
ATOM 817 N N . ALA A 1 104 ? 6.525 8.835 -8.066 1.00 98.00 104 ALA A N 1
ATOM 818 C CA . ALA A 1 104 ? 5.295 9.525 -7.688 1.00 98.00 104 ALA A CA 1
ATOM 819 C C . ALA A 1 104 ? 4.310 8.571 -6.995 1.00 98.00 104 ALA A C 1
ATOM 821 O O . ALA A 1 104 ? 3.787 8.890 -5.925 1.00 98.00 104 ALA A O 1
ATOM 822 N N . ALA A 1 105 ? 4.103 7.378 -7.561 1.00 98.00 105 ALA A N 1
ATOM 823 C CA . ALA A 1 105 ? 3.262 6.358 -6.953 1.00 98.00 105 ALA A CA 1
ATOM 824 C C . ALA A 1 105 ? 3.782 5.936 -5.572 1.00 98.00 105 ALA A C 1
ATOM 826 O O . ALA A 1 105 ? 3.015 5.922 -4.610 1.00 98.00 105 ALA A O 1
ATOM 827 N N . LEU A 1 106 ? 5.081 5.644 -5.448 1.00 97.88 106 LEU A N 1
ATOM 828 C CA . LEU A 1 106 ? 5.690 5.198 -4.195 1.00 97.88 106 LEU A CA 1
ATOM 829 C C . LEU A 1 106 ? 5.596 6.257 -3.087 1.00 97.88 106 LEU A C 1
ATOM 831 O O . LEU A 1 106 ? 5.303 5.917 -1.941 1.00 97.88 106 LEU A O 1
ATOM 835 N N . ILE A 1 107 ? 5.783 7.537 -3.422 1.00 98.31 107 ILE A N 1
ATOM 836 C CA . ILE A 1 107 ? 5.604 8.649 -2.477 1.00 98.31 107 ILE A CA 1
ATOM 837 C C . ILE A 1 107 ? 4.157 8.698 -1.979 1.00 98.31 107 ILE A C 1
ATOM 839 O O . ILE A 1 107 ? 3.937 8.792 -0.769 1.00 98.31 107 ILE A O 1
ATOM 843 N N . ILE A 1 108 ? 3.172 8.593 -2.880 1.00 98.12 108 ILE A N 1
ATOM 844 C CA . ILE A 1 108 ? 1.755 8.573 -2.493 1.00 98.12 108 ILE A CA 1
ATOM 845 C C . ILE A 1 108 ? 1.469 7.353 -1.611 1.00 98.12 108 ILE A C 1
ATOM 847 O O . ILE A 1 108 ? 0.856 7.508 -0.557 1.00 98.12 108 ILE A O 1
ATOM 851 N N . PHE A 1 109 ? 1.955 6.163 -1.976 1.00 98.12 109 PHE A N 1
ATOM 852 C CA . PHE A 1 109 ? 1.780 4.956 -1.169 1.00 98.12 109 PHE A CA 1
ATOM 853 C C . PHE A 1 109 ? 2.331 5.116 0.243 1.00 98.12 109 PHE A C 1
ATOM 855 O O . PHE A 1 109 ? 1.616 4.841 1.203 1.00 98.12 109 PHE A O 1
ATOM 862 N N . LEU A 1 110 ? 3.569 5.589 0.390 1.00 98.19 110 LEU A N 1
ATOM 863 C CA . LEU A 1 110 ? 4.198 5.768 1.699 1.00 98.19 110 LEU A CA 1
ATOM 864 C C . LEU A 1 110 ? 3.469 6.819 2.541 1.00 98.19 110 LEU A C 1
ATOM 866 O O . LEU A 1 110 ? 3.153 6.563 3.705 1.00 98.19 110 LEU A O 1
ATOM 870 N N . ALA A 1 111 ? 3.155 7.975 1.950 1.00 97.50 111 ALA A N 1
ATOM 871 C CA . ALA A 1 111 ? 2.466 9.058 2.642 1.00 97.50 111 ALA A CA 1
ATOM 872 C C . ALA A 1 111 ? 1.062 8.632 3.098 1.00 97.50 111 ALA A C 1
ATOM 874 O O . ALA A 1 111 ? 0.700 8.801 4.266 1.00 97.50 111 ALA A O 1
ATOM 875 N N . VAL A 1 112 ? 0.283 8.025 2.200 1.00 96.81 112 VAL A N 1
ATOM 876 C CA . VAL A 1 112 ? -1.084 7.586 2.495 1.00 96.81 112 VAL A CA 1
ATOM 877 C C . VAL A 1 112 ? -1.079 6.371 3.424 1.00 96.81 112 VAL A C 1
ATOM 879 O O . VAL A 1 112 ? -1.966 6.276 4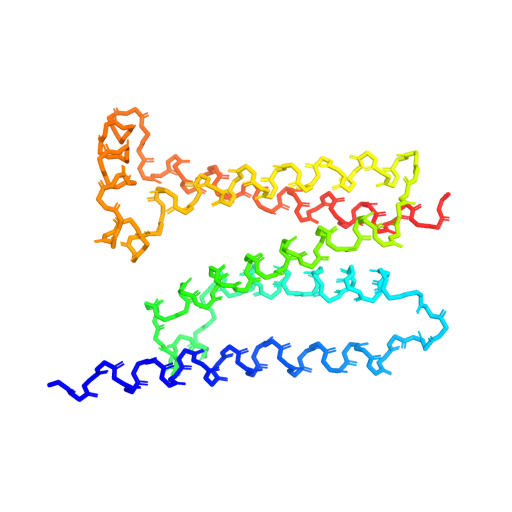.269 1.00 96.81 112 VAL A O 1
ATOM 882 N N . ALA A 1 113 ? -0.094 5.468 3.353 1.00 96.19 113 ALA A N 1
ATOM 883 C CA . ALA A 1 113 ? 0.030 4.343 4.284 1.00 96.19 113 ALA A CA 1
ATOM 884 C C . ALA A 1 113 ? 0.314 4.827 5.708 1.00 96.19 113 ALA A C 1
ATOM 886 O O . ALA A 1 113 ? -0.396 4.429 6.631 1.00 96.19 113 ALA A O 1
ATOM 887 N N . ALA A 1 114 ? 1.285 5.730 5.883 1.00 93.31 114 ALA A N 1
ATOM 888 C CA . ALA A 1 114 ? 1.594 6.326 7.181 1.00 93.31 114 ALA A CA 1
ATOM 889 C C . ALA A 1 114 ? 0.381 7.077 7.756 1.00 93.31 114 ALA A C 1
ATOM 891 O O . ALA A 1 114 ? 0.014 6.884 8.917 1.00 93.31 114 ALA A O 1
ATOM 892 N N . PHE A 1 115 ? -0.304 7.863 6.920 1.00 93.69 115 PHE A N 1
ATOM 893 C CA . PHE A 1 115 ? -1.555 8.522 7.287 1.00 93.69 115 PHE A CA 1
ATOM 894 C C . PHE A 1 115 ? -2.636 7.507 7.704 1.00 93.69 115 PHE A C 1
ATOM 896 O O . PHE A 1 115 ? -3.241 7.624 8.768 1.00 93.69 115 PHE A O 1
ATOM 903 N N . SER A 1 116 ? -2.861 6.470 6.897 1.00 92.75 116 SER A N 1
ATOM 904 C CA . SER A 1 116 ? -3.908 5.468 7.134 1.00 92.75 116 SER A CA 1
ATOM 905 C C . SER A 1 116 ? -3.636 4.644 8.392 1.00 92.75 116 SER A C 1
ATOM 907 O O . SER A 1 116 ? -4.564 4.326 9.133 1.00 92.75 116 SER A O 1
ATOM 909 N N . MET A 1 117 ? -2.371 4.336 8.681 1.00 90.31 117 MET A N 1
ATOM 910 C CA . MET A 1 117 ? -1.966 3.703 9.936 1.00 90.31 117 MET A CA 1
ATOM 911 C C . MET A 1 117 ? -2.357 4.538 11.152 1.00 90.31 117 MET A C 1
ATOM 913 O O . MET A 1 117 ? -2.842 3.985 12.135 1.00 90.31 117 MET A O 1
ATOM 917 N N . LEU A 1 118 ? -2.161 5.853 11.083 1.00 89.69 118 LEU A N 1
ATOM 918 C CA . LEU A 1 118 ? -2.470 6.748 12.189 1.00 89.69 118 LEU A CA 1
ATOM 919 C C . LEU A 1 118 ? -3.982 6.940 12.364 1.00 89.69 118 LEU A C 1
ATOM 921 O O . LEU A 1 118 ? -4.484 6.864 13.478 1.00 89.69 118 LEU A O 1
ATOM 925 N N . PHE A 1 119 ? -4.732 7.167 11.286 1.00 88.88 119 PHE A N 1
ATOM 926 C CA . PHE A 1 119 ? -6.143 7.556 11.405 1.00 88.88 119 PHE A CA 1
ATOM 927 C C . PHE A 1 119 ? -7.129 6.387 11.302 1.00 88.88 119 PHE A C 1
ATOM 929 O O . PHE A 1 119 ? -8.155 6.391 11.983 1.00 88.88 119 PHE A O 1
ATOM 936 N N . LEU A 1 120 ? -6.825 5.364 10.499 1.00 87.81 120 LEU A N 1
ATOM 937 C CA . LEU A 1 120 ? -7.765 4.286 10.160 1.00 87.81 120 LEU A CA 1
ATOM 938 C C . LEU A 1 120 ? -7.439 2.950 10.850 1.00 87.81 120 LEU A C 1
ATOM 940 O O . LEU A 1 120 ? -8.326 2.110 10.996 1.00 87.81 120 LEU A O 1
ATOM 944 N N . SER A 1 121 ? -6.208 2.746 11.332 1.00 84.31 121 SER A N 1
ATOM 945 C CA . SER A 1 121 ? -5.813 1.501 12.008 1.00 84.31 121 SER A CA 1
ATOM 946 C C . SER A 1 121 ? -6.015 1.561 13.526 1.00 84.31 121 SER A C 1
ATOM 948 O O . SER A 1 121 ? -5.075 1.745 14.300 1.00 84.31 121 SER A O 1
ATOM 950 N N . GLY A 1 122 ? -7.256 1.343 13.978 1.00 76.25 122 GLY A N 1
ATOM 951 C CA . GLY A 1 122 ? -7.585 1.323 15.412 1.00 76.25 122 GLY A CA 1
ATOM 952 C C . GLY A 1 122 ? -6.828 0.253 16.215 1.00 76.25 122 GLY A C 1
ATOM 953 O O . GLY A 1 122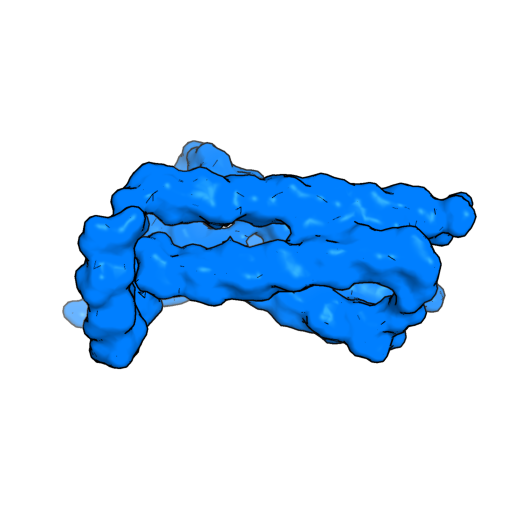 ? -6.518 0.453 17.389 1.00 76.25 122 GLY A O 1
ATOM 954 N N . TRP A 1 123 ? -6.463 -0.869 15.585 1.00 70.81 123 TRP A N 1
ATOM 955 C CA . TRP A 1 123 ? -5.653 -1.917 16.218 1.00 70.81 123 TRP A CA 1
ATOM 956 C C . TRP A 1 123 ? -4.210 -1.475 16.503 1.00 70.81 123 TRP A C 1
ATOM 958 O O . TRP A 1 123 ? -3.631 -1.908 17.499 1.00 70.81 123 TRP A O 1
ATOM 968 N N . LEU A 1 124 ? -3.625 -0.630 15.647 1.00 75.44 124 LEU A N 1
ATOM 969 C CA . LEU A 1 124 ? -2.247 -0.171 15.807 1.00 75.44 124 LEU A CA 1
ATOM 970 C C . LEU A 1 124 ? -2.166 0.993 16.799 1.00 75.44 124 LEU A C 1
ATOM 972 O O . LEU A 1 124 ? -1.345 0.960 17.717 1.00 75.44 124 LEU A O 1
ATOM 976 N N . THR A 1 125 ? -3.042 1.993 16.662 1.00 78.12 125 THR A N 1
ATOM 977 C CA . THR A 1 125 ? -3.024 3.169 17.545 1.00 78.1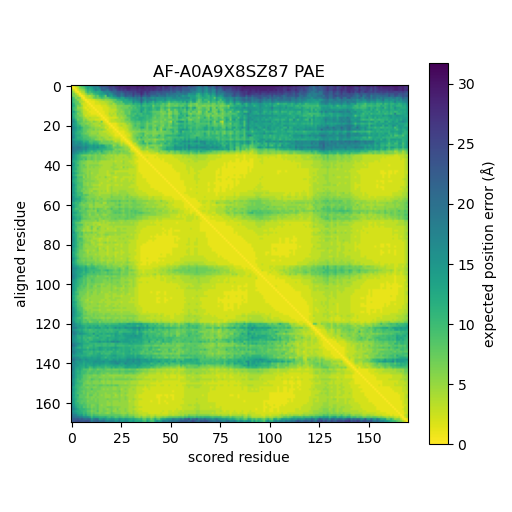2 125 THR A CA 1
ATOM 978 C C . THR A 1 125 ? -3.372 2.822 18.987 1.00 78.12 125 THR A C 1
ATOM 980 O O . THR A 1 125 ? -2.720 3.323 19.895 1.00 78.12 125 THR A O 1
ATOM 983 N N . SER A 1 126 ? -4.288 1.875 19.217 1.00 78.31 126 SER A N 1
ATOM 984 C CA . SER A 1 126 ? -4.629 1.415 20.575 1.00 78.31 126 SER A CA 1
ATOM 985 C C . SER A 1 126 ? -3.478 0.721 21.316 1.00 78.31 126 SER A C 1
ATOM 987 O O . SER A 1 126 ? -3.526 0.590 22.539 1.00 78.31 126 SER A O 1
ATOM 989 N N . ARG A 1 127 ? -2.426 0.281 20.609 1.00 81.88 127 ARG A N 1
ATOM 990 C CA . ARG A 1 127 ? -1.247 -0.365 21.211 1.00 81.88 127 ARG A CA 1
ATOM 991 C C . ARG A 1 127 ? -0.108 0.609 21.505 1.00 81.88 127 ARG A C 1
ATOM 993 O O . ARG A 1 127 ? 0.714 0.319 22.371 1.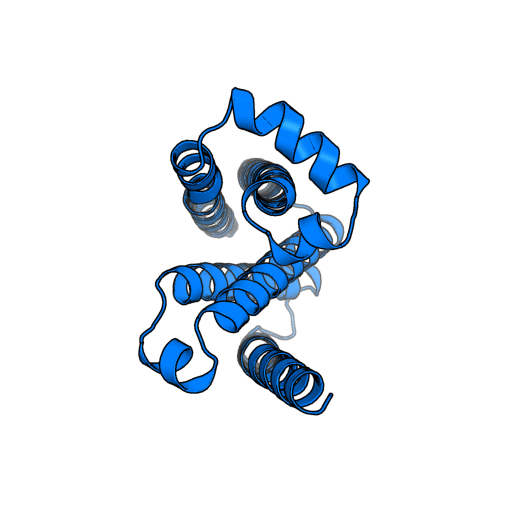00 81.88 127 ARG A O 1
ATOM 1000 N N . ILE A 1 128 ? -0.043 1.745 20.808 1.00 85.12 128 ILE A N 1
ATOM 1001 C CA . ILE A 1 128 ? 1.064 2.706 20.899 1.00 85.12 128 ILE A CA 1
ATOM 1002 C C . ILE A 1 128 ? 0.520 4.053 21.385 1.00 85.12 128 ILE A C 1
ATOM 1004 O O . ILE A 1 128 ? 0.025 4.855 20.597 1.00 85.12 128 ILE A O 1
ATOM 1008 N N . LYS A 1 129 ? 0.679 4.332 22.688 1.00 83.44 129 LYS A N 1
ATOM 1009 C CA . LYS A 1 129 ? 0.130 5.531 23.361 1.00 83.44 129 LYS A CA 1
ATOM 1010 C C . LYS A 1 129 ? 0.491 6.858 22.682 1.00 83.44 129 LYS A C 1
ATOM 1012 O O . LYS A 1 129 ? -0.304 7.789 22.689 1.00 83.44 129 LYS A O 1
ATOM 1017 N N . ILE A 1 130 ? 1.686 6.945 22.095 1.00 85.88 130 ILE A N 1
ATOM 1018 C CA . ILE A 1 130 ? 2.149 8.147 21.386 1.00 85.88 130 ILE A CA 1
ATOM 1019 C C . ILE A 1 130 ? 1.317 8.391 20.120 1.00 85.88 130 ILE A C 1
ATOM 1021 O O . ILE A 1 130 ? 0.912 9.522 19.869 1.00 85.88 130 ILE A O 1
ATOM 1025 N N . LEU A 1 131 ? 1.027 7.340 19.344 1.00 85.25 131 LEU A N 1
ATOM 1026 C CA . LEU A 1 131 ? 0.206 7.461 18.136 1.00 85.25 131 LEU A CA 1
ATOM 1027 C C . LEU A 1 131 ? -1.232 7.839 18.485 1.00 85.25 131 LEU A C 1
ATOM 1029 O O . LEU A 1 131 ? -1.820 8.669 17.801 1.00 85.25 131 LEU A O 1
ATOM 1033 N N . ASP A 1 132 ? -1.770 7.276 19.567 1.00 84.31 132 ASP A N 1
ATOM 1034 C CA . ASP A 1 132 ? -3.112 7.600 20.054 1.00 84.31 132 ASP A CA 1
ATOM 1035 C C . ASP A 1 132 ? -3.232 9.076 20.470 1.00 84.31 132 ASP A C 1
ATOM 1037 O O . ASP A 1 132 ? -4.145 9.780 20.042 1.00 84.31 132 ASP A O 1
ATOM 1041 N N . PHE A 1 133 ? -2.240 9.597 21.202 1.00 85.50 133 PHE A N 1
ATOM 1042 C CA . PHE A 1 133 ? -2.184 11.014 21.567 1.00 85.50 133 PHE A CA 1
ATOM 1043 C C . PHE A 1 133 ? -2.125 11.940 20.341 1.00 85.50 133 PHE A C 1
ATOM 1045 O O . PHE A 1 133 ? -2.857 12.930 20.266 1.00 85.50 133 PHE A O 1
ATOM 1052 N N . ILE A 1 134 ? -1.264 11.619 19.368 1.00 85.88 134 ILE A N 1
ATOM 1053 C CA . ILE A 1 134 ? -1.139 12.392 18.124 1.00 85.88 134 ILE A CA 1
ATOM 1054 C C . ILE A 1 134 ? -2.462 12.369 17.351 1.00 85.88 134 ILE A C 1
ATOM 1056 O O . ILE A 1 134 ? -2.926 13.417 16.898 1.00 85.88 134 ILE A O 1
ATOM 1060 N N . LYS A 1 135 ? -3.082 11.191 17.233 1.00 84.50 135 LYS A N 1
ATOM 1061 C CA . LYS A 1 135 ? -4.364 10.998 16.556 1.00 84.50 135 LYS A CA 1
ATOM 1062 C C . LYS A 1 135 ? -5.454 11.872 17.173 1.00 84.50 135 LYS A C 1
ATOM 1064 O O . LYS A 1 135 ? -6.032 12.676 16.450 1.00 84.50 135 LYS A O 1
ATOM 1069 N N . ILE A 1 136 ? -5.672 11.789 18.488 1.00 84.75 136 ILE A N 1
ATOM 1070 C CA . ILE A 1 136 ? -6.718 12.555 19.191 1.00 84.75 136 ILE A CA 1
ATOM 1071 C C . ILE A 1 136 ? -6.556 14.063 18.956 1.00 84.75 136 ILE A C 1
ATOM 1073 O O . ILE A 1 136 ? -7.534 14.773 18.722 1.00 84.75 136 ILE A O 1
ATOM 1077 N N . LYS A 1 137 ? -5.316 14.569 18.962 1.00 86.31 137 LYS A N 1
ATOM 1078 C CA . LYS A 1 137 ? -5.048 15.989 18.702 1.00 86.31 137 LYS A CA 1
ATOM 1079 C C . LYS A 1 137 ? -5.415 16.393 17.268 1.00 86.31 137 LYS A C 1
ATOM 1081 O O . LYS A 1 137 ? -5.966 17.473 17.056 1.00 86.31 137 LYS A O 1
ATOM 1086 N N . LEU A 1 138 ? -5.128 15.534 16.290 1.00 84.38 138 LEU A N 1
ATOM 1087 C CA . LEU A 1 138 ? -5.360 15.800 14.867 1.00 84.38 138 LEU A CA 1
ATOM 1088 C C . LEU A 1 138 ? -6.801 15.528 14.406 1.00 84.38 138 LEU A C 1
ATOM 1090 O O . LEU A 1 138 ? -7.255 16.167 13.458 1.00 84.38 138 LEU A O 1
ATOM 1094 N N . GLU A 1 139 ? -7.543 14.642 15.076 1.00 83.69 139 GLU A N 1
ATOM 1095 C CA . GLU A 1 139 ? -8.950 14.332 14.761 1.00 83.69 139 GLU A CA 1
ATOM 1096 C C . GLU A 1 139 ? -9.880 15.547 14.883 1.00 83.69 139 GLU A C 1
ATOM 1098 O O . GLU A 1 139 ? -10.925 15.591 14.237 1.00 83.69 139 GLU A O 1
ATOM 1103 N N . SER A 1 140 ? -9.473 16.579 15.629 1.00 81.44 140 SER A N 1
ATOM 1104 C CA . SER A 1 140 ? -10.185 17.863 15.674 1.00 81.44 140 SER A CA 1
ATOM 1105 C C . SER A 1 140 ? -10.255 18.581 14.315 1.00 81.44 140 SER A C 1
ATOM 1107 O O . SER A 1 140 ? -11.191 19.343 14.075 1.00 81.44 140 SER A O 1
ATOM 1109 N N . TYR A 1 141 ? -9.311 18.307 13.406 1.00 83.25 141 TYR A N 1
ATOM 1110 C CA . TYR A 1 141 ? -9.244 18.902 12.066 1.00 83.25 141 TYR A CA 1
ATOM 1111 C C . TYR A 1 141 ? -9.629 17.926 10.948 1.00 83.25 141 TYR A C 1
ATOM 1113 O O . TYR A 1 141 ? -9.988 18.357 9.853 1.00 83.25 141 TYR A O 1
ATOM 1121 N N . LEU A 1 142 ? -9.544 16.620 11.210 1.00 85.81 142 LEU A N 1
ATOM 1122 C CA . LEU A 1 142 ? -9.711 15.558 10.221 1.00 85.81 142 LEU A CA 1
ATOM 1123 C C . LEU A 1 142 ? -10.843 14.619 10.623 1.00 85.81 142 LEU A C 1
ATOM 1125 O O . LEU A 1 142 ? -10.689 13.746 11.476 1.00 85.81 142 LEU A O 1
ATOM 1129 N N . LYS A 1 143 ? -11.985 14.764 9.949 1.00 87.62 143 LYS A N 1
ATOM 1130 C CA . LYS A 1 143 ? -13.124 13.858 10.117 1.00 87.62 143 LYS A CA 1
ATOM 1131 C C . LYS A 1 143 ? -12.814 12.489 9.514 1.00 87.62 143 LYS A C 1
ATOM 1133 O O . LYS A 1 143 ? -12.093 12.376 8.522 1.00 87.62 143 LYS A O 1
ATOM 1138 N N . HIS A 1 144 ? -13.456 11.452 10.048 1.00 87.00 144 HIS A N 1
ATO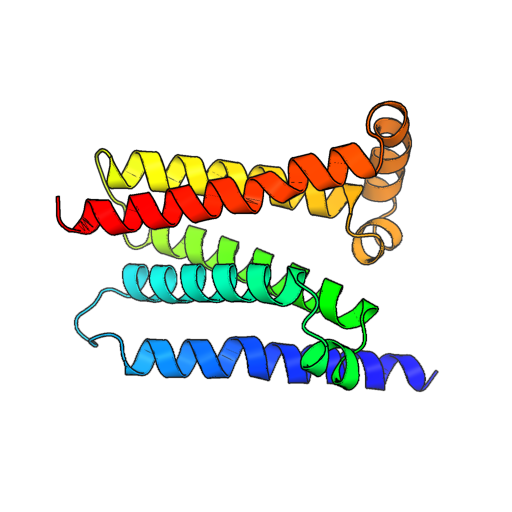M 1139 C CA . HIS A 1 144 ? -13.287 10.078 9.569 1.00 87.00 144 HIS A CA 1
ATOM 1140 C C . HIS A 1 144 ? -13.545 9.927 8.057 1.00 87.00 144 HIS A C 1
ATOM 1142 O O . HIS A 1 144 ? -12.771 9.282 7.355 1.00 87.00 144 HIS A O 1
ATOM 1148 N N . GLU A 1 145 ? -14.578 10.586 7.522 1.00 89.75 145 GLU A N 1
ATOM 1149 C CA . GLU A 1 145 ? -14.881 10.564 6.083 1.00 89.75 145 GLU A CA 1
ATOM 1150 C C . GLU A 1 145 ? -13.755 11.163 5.231 1.00 89.75 145 GLU A C 1
ATOM 1152 O O . GLU A 1 145 ? -13.413 10.618 4.182 1.00 89.75 145 GLU A O 1
ATOM 1157 N N . GLN A 1 146 ? -13.136 12.254 5.690 1.00 90.88 146 GLN A N 1
ATOM 1158 C CA . GLN A 1 146 ? -12.004 12.878 5.001 1.00 90.88 146 GLN A CA 1
ATOM 1159 C C . GLN A 1 146 ? -10.786 11.950 5.009 1.00 90.88 146 GLN A C 1
ATOM 1161 O O . GLN A 1 146 ? -10.109 11.815 3.991 1.00 90.88 146 GLN A O 1
ATOM 1166 N N . ALA A 1 147 ? -10.548 11.247 6.121 1.00 92.12 147 ALA A N 1
ATOM 1167 C CA . ALA A 1 147 ? -9.490 10.246 6.200 1.00 92.12 147 ALA A CA 1
ATOM 1168 C C . ALA A 1 147 ? -9.708 9.093 5.201 1.00 92.12 147 ALA A C 1
ATOM 1170 O O . ALA A 1 147 ? -8.755 8.650 4.561 1.00 92.12 147 ALA A O 1
ATOM 1171 N N . ILE A 1 148 ? -10.956 8.654 4.997 1.00 93.12 148 ILE A N 1
ATOM 1172 C CA . ILE A 1 148 ? -11.296 7.660 3.966 1.00 93.12 148 ILE A CA 1
ATOM 1173 C C . ILE A 1 148 ? -11.017 8.207 2.558 1.00 93.12 148 ILE A C 1
ATOM 1175 O O . ILE A 1 148 ? -10.478 7.485 1.720 1.00 93.12 148 ILE A O 1
ATOM 1179 N N . TRP A 1 149 ? -11.349 9.470 2.277 1.00 94.69 149 TRP A N 1
ATOM 1180 C CA . TRP A 1 149 ? -11.055 10.087 0.979 1.00 94.69 149 TRP A CA 1
ATOM 1181 C C . TRP A 1 149 ? -9.556 10.181 0.694 1.00 94.69 149 TRP A C 1
ATOM 1183 O O . TRP A 1 149 ? -9.134 9.851 -0.412 1.00 94.69 149 TRP A O 1
ATOM 1193 N N . ILE A 1 150 ? -8.749 10.548 1.692 1.00 94.75 150 ILE A N 1
ATOM 1194 C CA . ILE A 1 150 ? -7.285 10.540 1.572 1.00 94.75 150 ILE A CA 1
ATOM 1195 C C . ILE A 1 150 ? -6.786 9.116 1.310 1.00 94.75 150 ILE A C 1
ATOM 1197 O O . ILE A 1 150 ? -5.966 8.908 0.421 1.00 9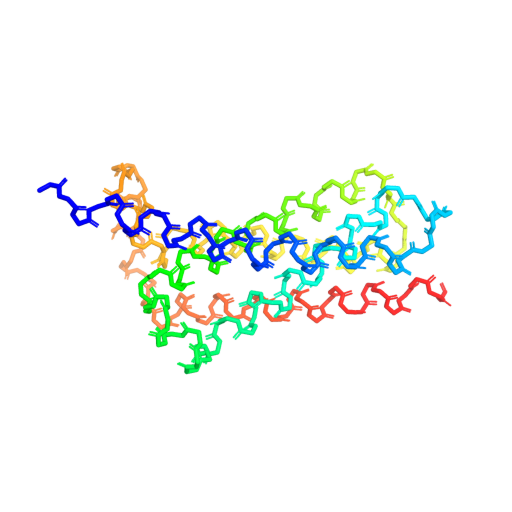4.75 150 ILE A O 1
ATOM 1201 N N . HIS A 1 151 ? -7.326 8.116 2.010 1.00 95.81 151 HIS A N 1
ATOM 1202 C CA . HIS A 1 151 ? -6.979 6.717 1.768 1.00 95.81 151 HIS A CA 1
ATOM 1203 C C . HIS A 1 151 ? -7.297 6.260 0.332 1.00 95.81 151 HIS A C 1
ATOM 1205 O O . HIS A 1 151 ? -6.539 5.490 -0.253 1.00 95.81 151 HIS A O 1
ATOM 1211 N N . ARG A 1 152 ? -8.359 6.776 -0.302 1.00 95.31 152 ARG A N 1
ATOM 1212 C CA . ARG A 1 152 ? -8.691 6.450 -1.705 1.00 95.31 152 ARG A CA 1
ATOM 1213 C C . ARG A 1 152 ? -7.630 6.905 -2.712 1.00 95.31 152 ARG A C 1
ATOM 1215 O O . ARG A 1 152 ? -7.618 6.380 -3.824 1.00 95.31 152 ARG A O 1
ATOM 1222 N N . LEU A 1 153 ? -6.699 7.787 -2.336 1.00 96.94 153 LEU A N 1
ATOM 1223 C CA . LEU A 1 153 ? -5.534 8.117 -3.167 1.00 96.94 153 LEU A CA 1
ATOM 1224 C C . LEU A 1 153 ? -4.633 6.898 -3.442 1.00 96.94 153 LEU A C 1
ATOM 1226 O O . LEU A 1 153 ? -3.886 6.916 -4.417 1.00 96.94 153 LEU A O 1
ATOM 1230 N N . MET A 1 154 ? -4.757 5.804 -2.679 1.00 96.44 154 MET A N 1
ATOM 1231 C CA . MET A 1 154 ? -4.120 4.521 -3.011 1.00 96.44 154 MET A CA 1
ATOM 1232 C C . MET A 1 154 ? -4.527 3.996 -4.401 1.00 96.44 154 MET A C 1
ATOM 1234 O O . MET A 1 154 ? -3.718 3.365 -5.084 1.00 96.44 154 MET A O 1
ATOM 1238 N N . LEU A 1 155 ? -5.754 4.284 -4.861 1.00 96.31 155 LEU A N 1
ATOM 1239 C CA . LEU A 1 155 ? -6.203 3.929 -6.213 1.00 96.31 155 LEU A CA 1
ATOM 1240 C C . LEU A 1 155 ? -5.472 4.749 -7.279 1.00 96.31 155 LEU A C 1
ATOM 1242 O O . LEU A 1 155 ? -5.054 4.197 -8.293 1.00 96.31 155 LEU A O 1
ATOM 1246 N N . LEU A 1 156 ? -5.267 6.046 -7.025 1.00 97.62 156 LEU A N 1
ATOM 1247 C CA . LEU A 1 156 ? -4.486 6.917 -7.905 1.00 97.62 156 LEU A CA 1
ATOM 1248 C C . LEU A 1 156 ? -3.037 6.428 -8.006 1.00 97.62 156 LEU A C 1
ATOM 1250 O O . LEU A 1 156 ? -2.511 6.294 -9.107 1.00 97.62 156 LEU A O 1
ATOM 1254 N N . ALA A 1 157 ? -2.411 6.104 -6.874 1.00 97.62 157 ALA A N 1
ATOM 1255 C CA . ALA A 1 157 ? -1.061 5.551 -6.855 1.00 97.62 157 ALA A CA 1
ATOM 1256 C C . ALA A 1 157 ? -0.976 4.215 -7.614 1.00 97.62 157 ALA A C 1
ATOM 1258 O O . ALA A 1 157 ? -0.029 3.979 -8.360 1.00 97.62 157 ALA A O 1
ATOM 1259 N N . THR A 1 158 ? -2.004 3.368 -7.513 1.00 96.69 158 THR A N 1
ATOM 1260 C CA . THR A 1 158 ? -2.065 2.102 -8.262 1.00 96.69 158 THR A CA 1
ATOM 1261 C C . THR A 1 158 ? -2.208 2.332 -9.765 1.00 96.69 158 THR A C 1
ATOM 1263 O O . THR A 1 158 ? -1.554 1.647 -10.552 1.00 96.69 158 THR A O 1
ATOM 1266 N N . ALA A 1 159 ? -3.008 3.318 -10.176 1.00 96.56 159 ALA A N 1
ATOM 1267 C CA . ALA A 1 159 ? -3.114 3.724 -11.575 1.00 96.56 159 ALA A CA 1
ATOM 1268 C C . ALA A 1 159 ? -1.781 4.276 -12.112 1.00 96.56 159 ALA A C 1
ATOM 1270 O O . ALA A 1 159 ? -1.401 3.969 -13.238 1.00 96.56 159 ALA A O 1
ATOM 1271 N N . LEU A 1 160 ? -1.026 5.021 -11.297 1.00 97.00 160 LEU A N 1
ATOM 1272 C CA . LEU A 1 160 ? 0.324 5.464 -11.657 1.00 97.00 160 LEU A CA 1
ATOM 1273 C C . LEU A 1 160 ? 1.295 4.290 -11.836 1.00 97.00 160 LEU A C 1
ATOM 1275 O O . LEU A 1 160 ? 2.096 4.334 -12.763 1.00 97.00 160 LEU A O 1
ATOM 1279 N N . ILE A 1 161 ? 1.204 3.226 -11.027 1.00 96.50 161 ILE A N 1
ATOM 1280 C CA . ILE A 1 161 ? 2.010 2.011 -11.253 1.00 96.50 161 ILE A CA 1
ATOM 1281 C C . ILE A 1 161 ? 1.611 1.298 -12.546 1.00 96.50 161 ILE A C 1
ATOM 1283 O O . ILE A 1 161 ? 2.476 0.815 -13.270 1.00 96.50 161 ILE A O 1
ATOM 1287 N N . PHE A 1 162 ? 0.322 1.263 -12.885 1.00 94.56 162 PHE A N 1
ATOM 1288 C CA . PHE A 1 162 ? -0.096 0.740 -14.185 1.00 94.56 162 PHE A CA 1
ATOM 1289 C C . PHE A 1 162 ? 0.557 1.526 -15.335 1.00 94.56 162 PHE A C 1
ATOM 1291 O O . PHE A 1 162 ? 1.130 0.926 -16.240 1.00 94.56 162 PHE A O 1
ATOM 1298 N N . ILE A 1 163 ? 0.561 2.861 -15.256 1.00 95.25 163 ILE A N 1
ATOM 1299 C CA . ILE A 1 163 ? 1.243 3.728 -16.230 1.00 95.25 163 ILE A CA 1
ATOM 1300 C C . ILE A 1 163 ? 2.763 3.483 -16.237 1.00 95.25 163 ILE A C 1
ATOM 1302 O O . ILE A 1 163 ? 3.358 3.399 -17.307 1.00 95.25 163 ILE A O 1
ATOM 1306 N N . HIS A 1 164 ? 3.387 3.328 -15.068 1.00 95.00 164 HIS A N 1
ATOM 1307 C CA . HIS A 1 164 ? 4.805 2.980 -14.934 1.00 95.00 164 HIS A CA 1
ATOM 1308 C C . HIS A 1 164 ? 5.153 1.703 -15.711 1.00 95.00 164 HIS A C 1
ATOM 1310 O O . HIS A 1 164 ? 6.140 1.685 -16.442 1.00 95.00 164 HIS A O 1
ATOM 1316 N N . VAL A 1 165 ? 4.310 0.669 -15.616 1.00 92.56 165 VAL A N 1
ATOM 1317 C CA . VAL A 1 165 ? 4.486 -0.585 -16.363 1.00 92.56 165 VAL A CA 1
ATOM 1318 C C . VAL A 1 165 ? 4.287 -0.384 -17.868 1.00 92.56 165 VAL A C 1
ATOM 1320 O O . VAL A 1 165 ? 5.033 -0.960 -18.655 1.00 92.56 165 VAL A O 1
ATOM 1323 N N . LEU A 1 166 ? 3.331 0.451 -18.295 1.00 92.19 166 LEU A N 1
ATOM 1324 C CA . LEU A 1 166 ? 3.127 0.745 -19.722 1.00 92.19 166 LEU A CA 1
ATOM 1325 C C . LEU A 1 166 ? 4.357 1.394 -20.375 1.00 92.19 166 LEU A C 1
ATOM 1327 O O . LEU A 1 166 ? 4.627 1.129 -21.545 1.00 92.19 166 LEU A O 1
ATOM 1331 N N . PHE A 1 167 ? 5.115 2.197 -19.625 1.00 91.81 167 PHE A N 1
ATOM 1332 C CA . PHE A 1 167 ? 6.335 2.835 -20.121 1.00 91.81 167 PHE A CA 1
ATOM 1333 C C . PHE A 1 167 ? 7.552 1.898 -20.208 1.00 91.81 167 PHE A C 1
ATOM 1335 O O . PHE A 1 167 ? 8.578 2.304 -20.738 1.00 91.81 167 PHE A O 1
ATOM 1342 N N . ILE A 1 168 ? 7.478 0.644 -19.744 1.00 85.00 168 ILE A N 1
ATOM 1343 C CA . ILE A 1 168 ? 8.604 -0.307 -19.865 1.00 85.00 168 ILE A CA 1
ATOM 1344 C C . ILE A 1 168 ? 8.967 -0.573 -21.340 1.00 85.00 168 ILE A C 1
ATOM 1346 O O . ILE A 1 168 ? 10.125 -0.837 -21.648 1.00 85.00 168 ILE A O 1
ATOM 1350 N N . ASN A 1 169 ? 7.994 -0.467 -22.251 1.00 66.81 169 ASN A N 1
ATOM 1351 C CA . ASN A 1 169 ? 8.159 -0.750 -23.682 1.00 66.81 169 ASN A CA 1
ATOM 1352 C C . ASN A 1 169 ? 8.248 0.510 -24.567 1.00 66.81 169 ASN A C 1
ATOM 1354 O O . ASN A 1 169 ? 8.112 0.393 -25.786 1.00 66.81 169 ASN A O 1
ATOM 1358 N N . SER A 1 170 ? 8.396 1.700 -23.978 1.00 57.59 170 SER A N 1
ATOM 1359 C CA . SER A 1 170 ? 8.436 2.987 -24.696 1.00 57.59 170 SER A CA 1
ATOM 1360 C C . SER A 1 170 ? 9.828 3.590 -24.771 1.00 57.59 170 SER A C 1
ATOM 1362 O O . SER A 1 170 ? 10.520 3.532 -23.731 1.00 57.59 170 SER A O 1
#